Protein AF-A0A7V8BDV6-F1 (afdb_monomer)

Foldseek 3Di:
DVPVVLQVVLQVLLVVLLVQLCCLCVPPVVNQVLCVVLVNPPPNSNVLSVLSNVLSVLCNDPVRVVVSVVSSVVSVVVVVVSVD

Sequence (84 aa):
MKNKLLWIFQLVPAVILFGTAYGKLSSKPNEVQLFTVLGMEPTGRFIIGIVEGLAALLLLSPRYSAGGAFLALGTMLGALIAHL

Secondary structure (DSS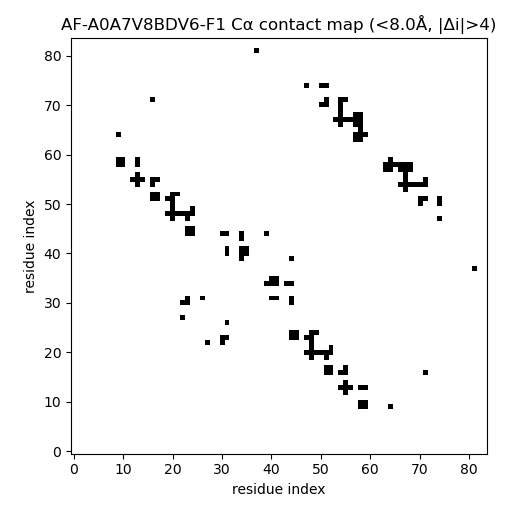P, 8-state):
-HHHHHHHHHHHHHHHHHHHHHHHHTT-HHHHHHHHHTT-TTHHHHHHHHHHHHHHHHHHSTTTHHHHHHHHHHHHHHHHHHT-

Solvent-accessible surface area (backbone atoms only — not comparable to full-atom values): 4334 Å² total; per-residue (Å²): 117,77,66,62,58,55,47,51,70,29,48,56,56,24,55,50,28,41,52,53,14,50,39,35,62,68,58,37,69,70,48,47,52,51,28,48,76,68,71,35,57,68,63,50,37,45,52,50,16,51,50,32,38,51,15,20,55,26,28,72,32,87,92,37,26,69,60,9,49,51,45,48,50,52,55,52,51,52,51,54,61,76,71,108

Nearest PDB structures (foldseek):
  5los-assembly1_A  TM=3.481E-01  e=3.355E+00  Serendipita indica DSM 11827

Radius of gyration: 13.67 Å; Cα contacts (8 Å, |Δi|>4): 85; chains: 1; bounding box: 32×23×39 Å

pLDDT: mean 89.12, std 7.69, range [47.34, 95.31]

Structure (mmCIF, N/CA/C/O backbone):
data_AF-A0A7V8BDV6-F1
#
_entry.id   AF-A0A7V8BDV6-F1
#
loop_
_atom_site.group_PDB
_atom_site.id
_atom_site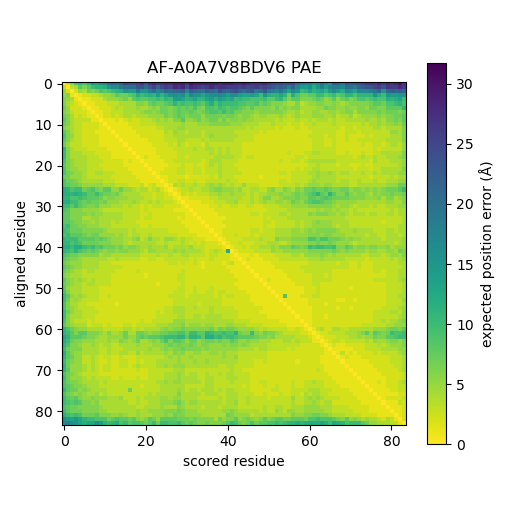.type_symbol
_atom_site.label_atom_id
_atom_site.label_alt_id
_atom_site.label_comp_id
_atom_site.label_asym_id
_atom_site.label_entity_id
_atom_site.label_seq_id
_atom_site.pdbx_PDB_ins_code
_atom_site.Cartn_x
_atom_site.Cartn_y
_atom_site.Cartn_z
_atom_site.occupancy
_atom_site.B_iso_or_equiv
_atom_site.auth_seq_id
_atom_site.auth_comp_id
_atom_site.auth_asym_id
_atom_site.auth_atom_id
_atom_site.pdbx_PDB_model_num
ATOM 1 N N . MET A 1 1 ? -17.749 3.730 22.466 1.00 47.34 1 MET A N 1
ATOM 2 C CA . MET A 1 1 ? -17.794 4.576 21.244 1.00 47.34 1 MET A CA 1
ATOM 3 C C . MET A 1 1 ? -16.409 4.903 20.669 1.00 47.34 1 MET A C 1
ATOM 5 O O . MET A 1 1 ? -16.311 4.973 19.453 1.00 47.34 1 MET A O 1
ATOM 9 N N . LYS A 1 2 ? -15.335 4.992 21.479 1.00 55.03 2 LYS A N 1
ATOM 10 C CA . LYS A 1 2 ? -13.944 5.207 21.010 1.00 55.03 2 LYS A CA 1
ATOM 11 C C . LYS A 1 2 ? -13.451 4.239 19.910 1.00 55.03 2 LYS A C 1
ATOM 13 O O . LYS A 1 2 ? -12.751 4.672 19.007 1.00 55.03 2 LYS A O 1
ATOM 18 N N . ASN A 1 3 ? -13.865 2.969 19.929 1.00 67.38 3 ASN A N 1
ATOM 19 C CA . ASN A 1 3 ? -13.321 1.966 18.999 1.00 67.38 3 ASN A CA 1
ATOM 20 C C . ASN A 1 3 ? -13.914 2.012 17.581 1.00 67.38 3 ASN A C 1
ATOM 22 O O . ASN A 1 3 ? -13.233 1.607 16.649 1.00 67.38 3 ASN A O 1
ATOM 26 N N . LYS A 1 4 ? -15.150 2.506 17.392 1.00 76.75 4 LYS A N 1
ATOM 27 C CA . LYS A 1 4 ? -15.795 2.512 16.061 1.00 76.75 4 LYS A CA 1
A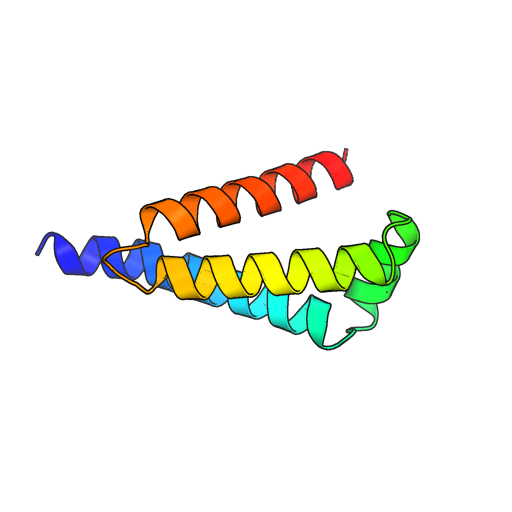TOM 28 C C . LYS A 1 4 ? -15.177 3.555 15.131 1.00 76.75 4 LYS A C 1
ATOM 30 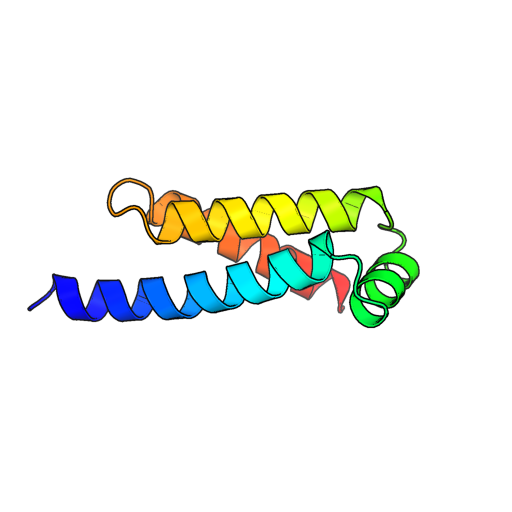O O . LYS A 1 4 ? -14.954 3.270 13.963 1.00 76.75 4 LYS A O 1
ATOM 35 N N . LEU A 1 5 ? -14.873 4.740 15.667 1.00 79.31 5 LEU A N 1
ATOM 36 C CA . LEU A 1 5 ? -14.262 5.819 14.892 1.00 79.31 5 LEU A CA 1
ATOM 37 C C . LEU A 1 5 ? -12.850 5.425 14.435 1.00 79.31 5 LEU A C 1
ATOM 39 O O . LEU A 1 5 ? -12.535 5.541 13.258 1.00 79.31 5 LEU A O 1
ATOM 43 N N . LEU A 1 6 ? -12.039 4.875 15.347 1.00 80.06 6 LEU A N 1
ATOM 44 C CA . LEU A 1 6 ? -10.696 4.378 15.031 1.00 80.06 6 LEU A CA 1
ATOM 45 C C . LEU A 1 6 ? -10.725 3.282 13.961 1.00 80.06 6 LEU A C 1
ATOM 47 O O . LEU A 1 6 ? -9.893 3.290 13.062 1.00 80.06 6 LEU A O 1
ATOM 51 N N . TRP A 1 7 ? -11.720 2.396 14.009 1.00 83.56 7 TRP A N 1
ATOM 52 C CA . TRP A 1 7 ? -11.902 1.362 12.993 1.00 83.56 7 TRP A CA 1
ATOM 53 C C . TRP A 1 7 ? -12.217 1.928 11.607 1.00 83.56 7 TRP A C 1
ATOM 55 O O . TRP A 1 7 ? -11.706 1.418 10.617 1.00 83.56 7 TRP A O 1
ATOM 65 N N . ILE A 1 8 ? -13.011 2.999 11.519 1.00 83.31 8 ILE A N 1
ATOM 66 C CA . ILE A 1 8 ? -13.279 3.681 10.242 1.00 83.31 8 ILE A CA 1
ATOM 67 C C . ILE A 1 8 ? -11.987 4.303 9.693 1.00 83.31 8 ILE A C 1
ATOM 69 O O . ILE A 1 8 ? -11.666 4.114 8.521 1.00 83.31 8 ILE A O 1
ATOM 73 N N . PHE A 1 9 ? -11.209 4.973 10.549 1.00 84.50 9 PHE A N 1
ATOM 74 C CA . PHE A 1 9 ? -9.912 5.550 10.176 1.00 84.50 9 PHE A CA 1
ATOM 75 C C . PHE A 1 9 ? -8.842 4.503 9.829 1.00 84.50 9 PHE A C 1
ATOM 77 O O . PHE A 1 9 ? -7.865 4.852 9.179 1.00 84.50 9 PHE A O 1
ATOM 84 N N . GLN A 1 10 ? -9.013 3.239 10.223 1.00 86.56 10 GLN A N 1
ATOM 85 C CA . GLN A 1 10 ? -8.149 2.124 9.818 1.00 86.56 10 GLN A CA 1
ATOM 86 C C . GLN A 1 10 ? -8.647 1.452 8.533 1.00 86.56 10 GLN A C 1
ATOM 88 O O . GLN A 1 10 ? -7.863 1.179 7.631 1.00 86.56 10 GLN A O 1
ATOM 93 N N . LEU A 1 11 ? -9.952 1.216 8.404 1.00 89.44 11 LEU A N 1
ATOM 94 C CA . LEU A 1 11 ? -10.523 0.534 7.242 1.00 89.44 11 LEU A CA 1
ATOM 95 C C . LEU A 1 11 ? -10.277 1.292 5.939 1.00 89.44 11 LEU A C 1
ATOM 97 O O . LEU A 1 11 ? -9.884 0.680 4.952 1.00 89.44 11 LEU A O 1
ATOM 101 N N . VAL A 1 12 ? -10.493 2.610 5.930 1.00 91.75 12 VAL A N 1
ATOM 102 C CA . VAL A 1 12 ? -10.353 3.428 4.714 1.00 91.75 12 VAL A CA 1
ATOM 103 C C . VAL A 1 12 ? -8.939 3.323 4.116 1.00 91.75 12 VAL A C 1
ATOM 105 O O . VAL A 1 12 ? -8.818 2.876 2.974 1.00 91.75 12 VAL A O 1
ATOM 108 N N . PRO A 1 13 ? -7.857 3.654 4.848 1.00 91.25 13 PRO A N 1
ATOM 109 C CA . PRO A 1 13 ? -6.499 3.497 4.334 1.00 91.25 13 PRO A CA 1
ATOM 110 C C . PRO A 1 13 ? -6.119 2.041 4.052 1.00 91.25 13 PRO A C 1
ATOM 112 O O . PRO A 1 13 ? -5.413 1.799 3.077 1.00 91.25 13 PRO A O 1
ATOM 115 N N . ALA A 1 14 ? -6.605 1.062 4.825 1.00 92.62 14 ALA A N 1
ATOM 116 C CA . ALA A 1 14 ? -6.342 -0.350 4.537 1.00 92.62 14 ALA A CA 1
ATOM 117 C C . ALA A 1 14 ? -6.917 -0.780 3.177 1.00 92.62 14 ALA A C 1
ATOM 119 O O . ALA A 1 14 ? -6.233 -1.442 2.401 1.00 92.62 14 ALA A O 1
ATOM 120 N N . VAL A 1 15 ? -8.149 -0.372 2.856 1.00 94.06 15 VAL A N 1
ATOM 121 C CA . VAL A 1 15 ? -8.782 -0.659 1.557 1.00 94.06 15 VAL A CA 1
ATOM 122 C C . VAL A 1 15 ? -8.026 0.020 0.414 1.00 94.06 15 VAL A C 1
ATOM 124 O O . VAL A 1 15 ? -7.800 -0.606 -0.621 1.00 94.06 15 VAL A O 1
ATOM 127 N N . ILE A 1 16 ? -7.589 1.269 0.603 1.00 93.69 16 ILE A N 1
ATOM 128 C CA . ILE A 1 16 ? -6.794 1.996 -0.398 1.00 93.69 16 ILE A CA 1
ATOM 129 C C . ILE A 1 16 ? -5.463 1.279 -0.654 1.00 93.69 16 ILE A C 1
ATOM 131 O O . ILE A 1 16 ? -5.151 0.990 -1.807 1.00 93.69 16 ILE A O 1
ATOM 135 N N . LEU A 1 17 ? -4.719 0.930 0.402 1.00 93.19 17 LEU A N 1
ATOM 136 C CA . LEU A 1 17 ? -3.441 0.215 0.299 1.00 93.19 17 LEU A CA 1
ATOM 137 C C . LEU A 1 17 ? -3.593 -1.162 -0.351 1.00 93.19 17 LEU A C 1
ATOM 139 O O . LEU A 1 17 ? -2.754 -1.555 -1.155 1.00 93.19 17 LEU A O 1
ATOM 143 N N . PHE A 1 18 ? -4.675 -1.892 -0.064 1.00 94.56 18 PHE A N 1
ATOM 144 C CA . PHE A 1 18 ? -4.957 -3.137 -0.780 1.00 94.56 18 PHE A CA 1
ATOM 145 C C . PHE A 1 18 ? -5.195 -2.901 -2.272 1.00 94.56 18 PHE A C 1
ATOM 147 O O . PHE A 1 18 ? -4.715 -3.678 -3.097 1.00 94.56 18 PHE A O 1
ATOM 154 N N . GLY A 1 19 ? -5.901 -1.827 -2.629 1.00 93.38 19 GLY A N 1
ATOM 155 C CA . GLY A 1 19 ? -6.117 -1.436 -4.020 1.00 93.38 19 GLY A CA 1
ATOM 156 C C . GLY A 1 19 ? -4.814 -1.117 -4.759 1.00 93.38 19 GLY A C 1
ATOM 157 O O . GLY A 1 19 ? -4.611 -1.611 -5.874 1.00 93.38 19 GLY A O 1
ATOM 158 N N . THR A 1 20 ? -3.917 -0.341 -4.141 1.00 92.62 20 THR A N 1
ATOM 159 C CA . THR A 1 20 ? -2.612 0.014 -4.729 1.00 92.62 20 THR A CA 1
ATOM 160 C C . THR A 1 20 ? -1.692 -1.202 -4.823 1.00 92.62 20 THR A C 1
ATOM 162 O O . THR A 1 20 ? -1.146 -1.473 -5.895 1.00 92.62 20 THR A O 1
ATOM 165 N N . ALA A 1 21 ? -1.603 -2.000 -3.754 1.00 93.25 21 ALA A N 1
ATOM 166 C CA . ALA A 1 21 ? -0.836 -3.241 -3.722 1.00 93.25 21 ALA A CA 1
ATOM 167 C C . ALA A 1 21 ? -1.301 -4.207 -4.815 1.00 93.25 21 ALA A C 1
ATOM 169 O O . ALA A 1 21 ? -0.487 -4.715 -5.584 1.00 93.25 21 ALA A O 1
ATOM 170 N N . TYR A 1 22 ? -2.614 -4.416 -4.952 1.00 93.25 22 TYR A N 1
ATOM 171 C CA . TYR A 1 22 ? -3.172 -5.267 -6.002 1.00 93.25 22 TYR A CA 1
ATOM 172 C C . TYR A 1 22 ? -2.816 -4.763 -7.404 1.00 93.25 22 TYR A C 1
ATOM 174 O O . TYR A 1 22 ? -2.466 -5.566 -8.269 1.00 93.25 22 TYR A O 1
ATOM 182 N N . GLY A 1 23 ? -2.874 -3.448 -7.639 1.00 90.69 23 GLY A N 1
ATOM 183 C CA . GLY A 1 23 ? -2.467 -2.849 -8.912 1.00 90.69 23 GLY A CA 1
ATOM 184 C C . GLY A 1 23 ? -1.007 -3.143 -9.257 1.00 90.69 23 GLY A C 1
ATOM 185 O O . GLY A 1 23 ? -0.722 -3.615 -10.363 1.00 90.69 23 GLY A O 1
ATOM 186 N N . LYS A 1 24 ? -0.109 -2.936 -8.287 1.00 90.38 24 LYS A N 1
ATOM 187 C CA . LYS A 1 24 ? 1.332 -3.177 -8.429 1.00 90.38 24 LYS A CA 1
ATOM 188 C C . LYS A 1 24 ? 1.650 -4.652 -8.618 1.00 90.38 24 LYS A C 1
ATOM 190 O O . LYS A 1 24 ? 2.418 -4.979 -9.513 1.00 90.38 24 LYS A O 1
ATOM 195 N N . LEU A 1 25 ? 1.048 -5.549 -7.837 1.00 91.44 25 LEU A N 1
ATOM 196 C CA . LEU A 1 25 ? 1.309 -6.994 -7.901 1.00 91.44 25 LEU A CA 1
ATOM 197 C C . LEU A 1 25 ? 0.710 -7.651 -9.152 1.00 91.44 25 LEU A C 1
ATOM 199 O O . LEU A 1 25 ? 1.335 -8.528 -9.742 1.00 91.44 25 LEU A O 1
ATOM 203 N N . SER A 1 26 ? -0.454 -7.184 -9.611 1.00 91.12 26 SER A N 1
ATOM 204 C CA . SER A 1 26 ? -1.126 -7.715 -10.810 1.00 91.12 26 SER A CA 1
ATOM 205 C C . SER A 1 26 ? -0.543 -7.189 -12.123 1.00 91.12 26 SER A C 1
ATOM 207 O O . SER A 1 26 ? -1.093 -7.461 -13.185 1.00 91.12 26 SER A O 1
ATOM 209 N N . SER A 1 27 ? 0.553 -6.424 -12.066 1.00 89.38 27 SER A N 1
ATOM 210 C CA . SER A 1 27 ? 1.237 -5.874 -13.243 1.00 89.38 27 SER A CA 1
ATOM 211 C C . SER A 1 27 ? 0.292 -5.109 -14.179 1.00 89.38 27 SER A C 1
ATOM 213 O O . SER A 1 27 ? 0.338 -5.282 -15.397 1.00 89.38 27 SER A O 1
ATOM 215 N N . LYS A 1 28 ? -0.592 -4.265 -13.621 1.00 89.94 28 LYS A N 1
ATOM 216 C CA . LYS A 1 28 ? -1.458 -3.412 -14.44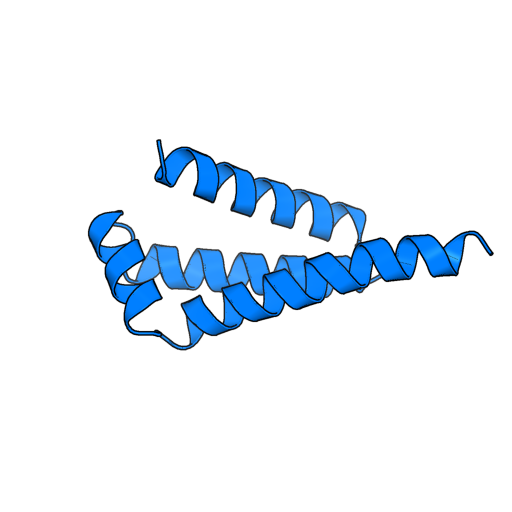9 1.00 89.94 28 LYS A CA 1
ATOM 217 C C . LYS A 1 28 ? -0.589 -2.543 -15.375 1.00 89.94 28 LYS A C 1
ATOM 219 O O . LYS A 1 28 ? 0.407 -2.003 -14.892 1.00 89.94 28 LYS A O 1
ATOM 224 N N . PRO A 1 29 ? -0.964 -2.340 -16.653 1.00 90.31 29 PRO A N 1
ATOM 225 C CA . PRO A 1 29 ? -0.128 -1.622 -17.622 1.00 90.31 29 PRO A CA 1
ATOM 226 C C . PRO A 1 29 ? 0.355 -0.249 -17.134 1.00 90.31 29 PRO A C 1
ATOM 228 O O . PRO A 1 29 ? 1.528 0.077 -17.287 1.00 90.31 29 PRO A O 1
ATOM 231 N N . ASN A 1 30 ? -0.522 0.510 -16.468 1.00 87.88 30 ASN A N 1
ATOM 232 C CA . ASN A 1 30 ? -0.194 1.828 -15.919 1.00 87.88 30 ASN A CA 1
ATOM 233 C C . ASN A 1 30 ? 0.868 1.760 -14.807 1.00 87.88 30 ASN A C 1
ATOM 235 O O . ASN A 1 30 ? 1.750 2.608 -14.749 1.00 87.88 30 ASN A O 1
ATOM 239 N N . GLU A 1 31 ? 0.806 0.745 -13.940 1.00 89.62 31 GLU A N 1
ATOM 240 C CA . GLU A 1 31 ? 1.773 0.550 -12.851 1.00 89.62 31 GLU A CA 1
ATOM 241 C C . GLU A 1 31 ? 3.120 0.072 -13.395 1.00 89.62 31 GLU A C 1
ATOM 243 O O . GLU A 1 31 ? 4.167 0.515 -12.936 1.00 89.62 31 GLU A O 1
ATOM 248 N N . VAL A 1 32 ? 3.116 -0.804 -14.404 1.00 91.25 32 VAL A N 1
ATOM 249 C CA . VAL A 1 32 ? 4.355 -1.219 -15.075 1.00 91.25 32 VAL A CA 1
ATOM 250 C C . VAL A 1 32 ? 5.035 -0.002 -15.697 1.00 91.25 32 VAL A C 1
ATOM 252 O O . VAL A 1 32 ? 6.186 0.257 -15.372 1.00 91.25 32 VAL A O 1
ATOM 255 N N . GLN A 1 33 ? 4.312 0.800 -16.487 1.00 92.50 33 GLN A N 1
ATOM 256 C CA . GLN A 1 33 ? 4.866 2.015 -17.094 1.00 92.50 33 GLN A CA 1
ATOM 257 C C . GLN A 1 33 ? 5.403 3.006 -16.056 1.00 92.50 33 GLN A C 1
ATOM 259 O O . GLN A 1 33 ? 6.514 3.503 -16.226 1.00 92.50 33 GLN A O 1
ATOM 264 N N . LEU A 1 34 ? 4.663 3.260 -14.971 1.00 90.12 34 LEU A N 1
ATOM 265 C CA . LEU A 1 34 ? 5.111 4.150 -13.897 1.00 90.12 34 LEU A CA 1
ATOM 266 C C . LEU A 1 34 ? 6.441 3.676 -13.298 1.00 90.12 34 LEU A C 1
ATOM 268 O O . LEU A 1 34 ? 7.398 4.440 -13.226 1.00 90.12 34 LEU A O 1
ATOM 272 N N . PHE A 1 35 ? 6.531 2.403 -12.914 1.00 90.19 35 PHE A N 1
ATOM 273 C CA . PHE A 1 35 ? 7.752 1.861 -12.318 1.00 90.19 35 PHE A CA 1
ATOM 274 C C . PHE A 1 35 ? 8.909 1.743 -13.315 1.00 90.19 35 PHE A C 1
ATOM 276 O O . PHE A 1 35 ? 10.066 1.842 -12.901 1.00 90.19 35 PHE A O 1
ATOM 283 N N . THR A 1 36 ? 8.625 1.567 -14.609 1.00 92.31 36 THR A N 1
ATOM 284 C CA . THR A 1 36 ? 9.639 1.612 -15.669 1.00 92.31 36 THR A CA 1
ATOM 285 C C . THR A 1 36 ? 10.219 3.019 -15.803 1.00 92.31 36 THR A C 1
ATOM 287 O O . THR A 1 36 ? 11.438 3.159 -15.853 1.00 92.31 36 THR A O 1
ATOM 290 N N . VAL A 1 37 ? 9.383 4.065 -15.793 1.00 91.75 37 VAL A N 1
ATOM 291 C CA . VAL A 1 37 ? 9.840 5.470 -15.828 1.00 91.75 37 VAL A CA 1
ATOM 292 C C . VAL A 1 37 ? 10.666 5.815 -14.588 1.00 91.75 37 VAL A C 1
ATOM 294 O O . VAL A 1 37 ? 11.683 6.492 -14.698 1.00 91.75 37 VAL A O 1
ATOM 297 N N . LEU A 1 38 ? 10.282 5.287 -13.424 1.00 88.62 38 LEU A N 1
ATOM 298 C CA . LEU A 1 38 ? 11.036 5.441 -12.177 1.00 88.62 38 LEU A CA 1
ATOM 299 C C . LEU A 1 38 ? 12.344 4.627 -12.137 1.00 88.62 38 LEU A C 1
ATOM 301 O O . LEU A 1 38 ? 13.092 4.737 -11.170 1.00 88.62 38 LEU A O 1
ATOM 305 N N . GLY A 1 39 ? 12.626 3.780 -13.137 1.00 90.31 39 GLY A N 1
ATOM 306 C CA . GLY A 1 39 ? 13.810 2.910 -13.153 1.00 90.31 39 GLY A CA 1
ATOM 307 C C . GLY A 1 39 ? 13.80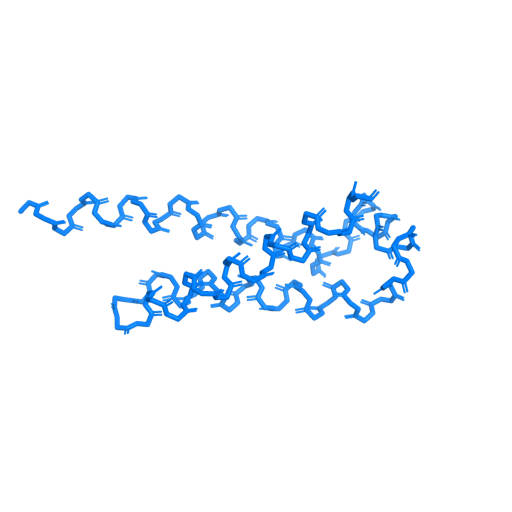2 1.825 -12.067 1.00 90.31 39 GLY A C 1
ATOM 308 O O . GLY A 1 39 ? 14.847 1.281 -11.721 1.00 90.31 39 GLY A O 1
ATOM 309 N N . MET A 1 40 ? 12.629 1.518 -11.506 1.00 89.56 40 MET A N 1
ATOM 310 C CA . MET A 1 40 ? 12.443 0.602 -10.372 1.00 89.56 40 MET A CA 1
ATOM 311 C C . MET A 1 40 ? 11.722 -0.699 -10.762 1.00 89.56 40 MET A C 1
ATOM 313 O O . MET A 1 40 ? 11.396 -1.522 -9.904 1.00 89.56 40 MET A O 1
ATOM 317 N N . GLU A 1 41 ? 11.434 -0.903 -12.042 1.00 91.81 41 GLU A N 1
ATOM 318 C CA . GLU A 1 41 ? 10.803 -2.115 -12.568 1.00 91.81 41 GLU A CA 1
ATOM 319 C C . GLU A 1 41 ? 11.839 -3.239 -12.778 1.00 91.81 41 GLU A C 1
ATOM 321 O O . GLU A 1 41 ? 12.977 -2.945 -13.144 1.00 91.81 41 GLU A O 1
ATOM 326 N N . PRO A 1 42 ? 11.497 -4.525 -12.543 1.00 92.19 42 PRO A N 1
ATOM 327 C CA . PRO A 1 42 ? 10.287 -5.067 -11.902 1.00 92.19 42 PRO A CA 1
ATOM 328 C C . PRO A 1 42 ? 10.357 -5.068 -10.369 1.00 92.19 42 PRO A C 1
ATOM 330 O O . PRO A 1 42 ? 9.331 -5.084 -9.685 1.00 92.19 42 PRO A O 1
ATOM 333 N N . THR A 1 43 ? 11.569 -5.089 -9.820 1.00 91.56 43 THR A N 1
ATOM 334 C CA . THR A 1 43 ? 11.829 -5.450 -8.423 1.00 91.56 43 THR A CA 1
ATOM 335 C C . THR A 1 43 ? 11.195 -4.468 -7.442 1.00 91.56 43 THR A C 1
ATOM 337 O O . THR A 1 43 ? 10.515 -4.883 -6.506 1.00 91.56 43 THR A O 1
ATOM 340 N N . GLY A 1 44 ? 11.345 -3.163 -7.674 1.00 90.62 44 GLY A N 1
ATOM 341 C CA . GLY A 1 44 ? 10.772 -2.120 -6.824 1.00 90.62 44 GLY A CA 1
ATOM 342 C C . GLY A 1 44 ? 9.245 -2.141 -6.812 1.00 90.62 44 GLY A C 1
ATOM 343 O O . GLY A 1 44 ? 8.647 -1.979 -5.750 1.00 90.62 44 GLY A O 1
ATOM 344 N N . ARG A 1 45 ? 8.611 -2.442 -7.954 1.00 94.00 45 ARG A N 1
ATOM 345 C CA . ARG A 1 45 ? 7.149 -2.592 -8.051 1.00 94.00 45 ARG A CA 1
ATOM 346 C C 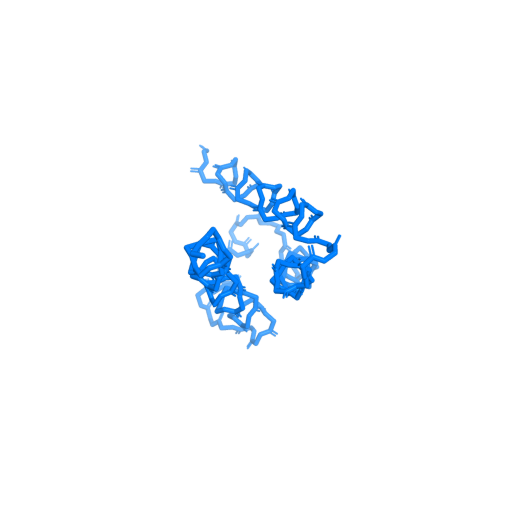. ARG A 1 45 ? 6.638 -3.705 -7.144 1.00 94.00 45 ARG A C 1
ATOM 348 O O . ARG A 1 45 ? 5.706 -3.484 -6.372 1.00 94.00 45 ARG A O 1
ATOM 355 N N . PHE A 1 46 ? 7.248 -4.889 -7.215 1.00 94.19 46 PHE A N 1
ATOM 356 C CA . PHE A 1 46 ? 6.843 -6.022 -6.381 1.00 94.19 46 PHE A CA 1
ATOM 357 C C . PHE A 1 46 ? 7.156 -5.792 -4.902 1.00 94.19 46 PHE A C 1
ATOM 359 O O . PHE A 1 46 ? 6.297 -6.062 -4.067 1.00 94.19 46 PHE A O 1
ATOM 366 N N . ILE A 1 47 ? 8.328 -5.240 -4.568 1.00 94.25 47 ILE A N 1
ATOM 367 C CA . ILE A 1 47 ? 8.685 -4.924 -3.176 1.00 94.25 47 ILE A CA 1
ATOM 368 C C . ILE A 1 47 ? 7.675 -3.943 -2.579 1.00 94.25 47 ILE A C 1
ATOM 370 O O . ILE A 1 47 ? 7.103 -4.225 -1.528 1.00 94.25 47 ILE A O 1
ATOM 374 N N . ILE A 1 48 ? 7.405 -2.824 -3.255 1.00 93.75 48 ILE A N 1
ATOM 375 C CA . ILE A 1 48 ? 6.459 -1.818 -2.759 1.00 93.75 48 ILE A CA 1
ATOM 376 C C . ILE A 1 48 ? 5.044 -2.400 -2.686 1.00 93.75 48 ILE A C 1
ATOM 378 O O . ILE A 1 48 ? 4.360 -2.184 -1.690 1.00 93.75 48 ILE A O 1
ATOM 382 N N . GLY A 1 49 ? 4.620 -3.195 -3.673 1.00 93.62 49 GLY A N 1
ATOM 383 C CA . GLY A 1 49 ? 3.324 -3.879 -3.634 1.00 93.62 49 GLY A CA 1
ATOM 384 C C . GLY A 1 49 ? 3.176 -4.830 -2.439 1.00 93.62 49 GLY A C 1
ATOM 385 O O . GLY A 1 49 ? 2.135 -4.840 -1.786 1.00 93.62 49 GLY A O 1
ATOM 386 N N . ILE A 1 50 ? 4.221 -5.593 -2.099 1.00 95.06 50 ILE A N 1
ATOM 387 C CA . ILE A 1 50 ? 4.223 -6.473 -0.919 1.00 95.06 50 ILE A CA 1
ATOM 388 C C . ILE A 1 50 ? 4.184 -5.648 0.371 1.00 95.06 50 ILE A C 1
ATOM 390 O O . ILE A 1 50 ? 3.397 -5.956 1.266 1.00 95.06 50 ILE A O 1
ATOM 394 N N . VAL A 1 51 ? 4.998 -4.591 0.472 1.00 95.19 51 VAL A N 1
ATOM 395 C CA . VAL A 1 51 ? 5.043 -3.720 1.659 1.00 95.19 51 VAL A CA 1
ATOM 396 C C . VAL A 1 51 ? 3.694 -3.039 1.894 1.00 95.19 51 VAL A C 1
ATOM 398 O O . VAL A 1 51 ? 3.232 -3.007 3.031 1.00 95.19 51 VAL A O 1
ATOM 401 N N . GLU A 1 52 ? 3.024 -2.558 0.846 1.00 95.31 52 GLU A N 1
ATOM 402 C CA . GLU A 1 52 ? 1.682 -1.969 0.949 1.00 95.31 52 GLU A CA 1
ATOM 403 C C . GLU A 1 52 ? 0.629 -2.993 1.392 1.00 95.31 52 GLU A C 1
ATOM 405 O O . GLU A 1 52 ? -0.195 -2.691 2.256 1.00 95.31 52 GLU A O 1
ATOM 410 N N . GLY A 1 53 ? 0.688 -4.224 0.874 1.00 94.50 53 GLY A N 1
ATOM 411 C CA . GLY A 1 53 ? -0.190 -5.311 1.316 1.00 94.50 53 GLY A CA 1
ATOM 412 C C . GLY A 1 53 ? 0.024 -5.679 2.788 1.00 94.50 53 GLY A C 1
ATOM 413 O O . GLY A 1 53 ? -0.940 -5.839 3.540 1.00 94.50 53 GLY A O 1
ATOM 414 N N . LEU A 1 54 ? 1.283 -5.751 3.233 1.00 95.06 54 LEU A N 1
ATOM 415 C CA . LEU A 1 54 ? 1.621 -5.973 4.642 1.00 95.06 54 LEU A CA 1
ATOM 416 C C . LEU A 1 54 ? 1.161 -4.809 5.523 1.00 95.06 54 LEU A C 1
ATOM 418 O O . LEU A 1 54 ? 0.592 -5.045 6.588 1.00 95.06 54 LEU A O 1
ATOM 422 N N . ALA A 1 55 ? 1.356 -3.566 5.078 1.00 95.00 55 ALA A N 1
ATOM 423 C CA . ALA A 1 55 ? 0.890 -2.379 5.785 1.00 95.00 55 ALA A CA 1
ATOM 424 C C . ALA A 1 55 ? -0.631 -2.417 5.983 1.00 95.00 55 ALA A C 1
ATOM 426 O O . ALA A 1 55 ? -1.093 -2.200 7.101 1.00 95.00 55 ALA A O 1
ATOM 427 N N . ALA A 1 56 ? -1.396 -2.779 4.946 1.00 94.25 56 ALA A N 1
ATOM 428 C CA . ALA A 1 56 ? -2.850 -2.922 5.016 1.00 94.25 56 ALA A CA 1
ATOM 429 C C . ALA A 1 56 ? -3.290 -4.007 6.017 1.00 94.25 56 ALA A C 1
ATOM 431 O O . ALA A 1 56 ? -4.158 -3.759 6.856 1.00 94.25 56 ALA A O 1
ATOM 432 N N . LEU A 1 57 ? -2.658 -5.187 5.983 1.00 93.38 57 LEU A N 1
ATOM 433 C CA . LEU A 1 57 ? -2.932 -6.280 6.926 1.00 93.38 57 LEU A CA 1
ATOM 434 C C . LEU A 1 57 ? -2.630 -5.882 8.377 1.00 93.38 57 LEU A C 1
ATOM 436 O O . LEU A 1 57 ? -3.418 -6.161 9.283 1.00 93.38 57 LEU A O 1
ATOM 440 N N . LEU A 1 58 ? -1.503 -5.205 8.602 1.00 92.38 58 LEU A N 1
ATOM 441 C CA . LEU A 1 58 ? -1.105 -4.727 9.925 1.00 92.38 58 LEU A CA 1
ATOM 442 C C . LEU A 1 58 ? -2.044 -3.628 10.431 1.00 92.38 58 LEU A C 1
ATOM 444 O O . LEU A 1 58 ? -2.358 -3.616 11.620 1.00 92.38 58 LEU A O 1
ATOM 448 N N . LEU A 1 59 ? -2.535 -2.753 9.546 1.00 91.69 59 LEU A N 1
ATOM 449 C CA . LEU A 1 59 ? -3.478 -1.686 9.891 1.00 91.69 59 LEU A CA 1
ATOM 450 C C . LEU A 1 59 ? -4.811 -2.230 10.422 1.00 91.69 59 LEU A C 1
ATOM 452 O O . LEU A 1 59 ? -5.377 -1.662 11.356 1.00 91.69 59 LEU A O 1
ATOM 456 N N . LEU A 1 60 ? -5.285 -3.341 9.849 1.00 89.69 60 LEU A N 1
ATOM 457 C CA . LEU A 1 60 ? -6.508 -4.030 10.273 1.00 89.69 60 LEU A CA 1
ATOM 458 C C . LEU A 1 60 ? -6.334 -4.818 11.577 1.00 89.69 60 LEU A C 1
ATOM 460 O O . LEU A 1 60 ? -7.325 -5.169 12.219 1.00 89.69 60 LEU A O 1
ATOM 464 N N . SER A 1 61 ? -5.095 -5.098 11.991 1.00 88.75 61 SER A N 1
ATOM 465 C CA . SER A 1 61 ? -4.825 -5.773 13.256 1.00 88.75 61 SER A CA 1
ATOM 466 C C . SER A 1 61 ? -4.755 -4.758 14.404 1.00 88.75 61 SER A C 1
ATOM 468 O O . SER A 1 61 ? -3.822 -3.952 14.454 1.00 88.75 61 SER A O 1
ATOM 470 N N . PRO A 1 62 ? -5.658 -4.812 15.405 1.00 80.50 62 PRO A N 1
ATOM 471 C CA . PRO A 1 62 ? -5.678 -3.838 16.500 1.00 80.50 62 PRO A CA 1
ATOM 472 C C . PRO A 1 62 ? -4.348 -3.755 17.261 1.00 80.50 62 PRO A C 1
ATOM 474 O O . PRO A 1 62 ? -3.963 -2.682 17.721 1.00 80.50 62 PRO A O 1
ATOM 477 N N . ARG A 1 63 ? -3.624 -4.881 17.351 1.00 85.38 63 ARG A N 1
ATOM 478 C CA . ARG A 1 63 ? -2.327 -4.993 18.030 1.00 85.38 63 ARG A CA 1
ATOM 479 C C . ARG A 1 63 ? -1.169 -4.391 17.228 1.00 85.38 63 ARG A C 1
ATOM 481 O O . ARG A 1 63 ? -0.218 -3.914 17.836 1.00 85.38 63 ARG A O 1
ATOM 488 N N . TYR A 1 64 ? -1.245 -4.408 15.896 1.00 89.69 64 TYR A N 1
ATOM 489 C CA . TYR A 1 64 ? -0.150 -3.993 15.009 1.00 89.69 64 TYR A CA 1
ATOM 490 C C . TYR A 1 64 ? -0.461 -2.743 14.179 1.00 89.69 64 TYR A C 1
ATOM 492 O O . TYR A 1 64 ? 0.361 -2.334 13.359 1.00 89.69 64 TYR A O 1
ATOM 500 N N . SER A 1 65 ? -1.602 -2.100 14.430 1.00 88.62 65 SER A N 1
ATOM 501 C CA . SER A 1 65 ? -2.061 -0.938 13.667 1.00 88.62 65 SER A CA 1
ATOM 502 C C . SER A 1 65 ? -1.043 0.202 13.594 1.00 88.62 65 SER A C 1
ATOM 504 O O . SER A 1 65 ? -0.888 0.806 12.537 1.00 88.62 65 SER A O 1
ATOM 506 N N . ALA A 1 66 ? -0.285 0.454 14.667 1.00 88.94 66 ALA A N 1
ATOM 507 C CA . ALA A 1 66 ? 0.788 1.449 14.664 1.00 88.94 66 ALA A CA 1
ATOM 508 C C . ALA A 1 66 ? 1.927 1.090 13.689 1.00 88.94 66 ALA A C 1
ATOM 510 O O . ALA A 1 66 ? 2.427 1.958 12.978 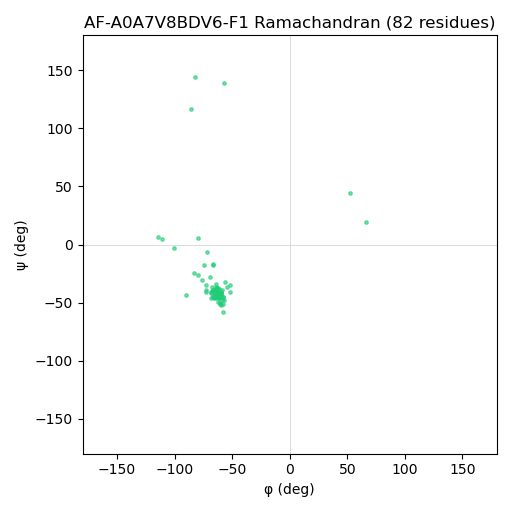1.00 88.94 66 ALA A O 1
ATOM 511 N N . GLY A 1 67 ? 2.303 -0.191 13.611 1.00 91.50 67 GLY A N 1
ATOM 512 C CA . GLY A 1 67 ? 3.305 -0.675 12.659 1.00 91.50 67 GLY A CA 1
ATOM 513 C C . GLY A 1 67 ? 2.810 -0.604 11.215 1.00 91.50 67 GLY A C 1
ATOM 514 O O . GLY A 1 67 ? 3.542 -0.159 10.335 1.00 91.50 67 GLY A O 1
ATOM 515 N N . GLY A 1 68 ? 1.541 -0.954 10.980 1.00 90.81 68 GLY A N 1
ATOM 516 C CA . GLY A 1 68 ? 0.902 -0.779 9.673 1.00 90.81 68 GLY A CA 1
ATOM 517 C C . GLY A 1 68 ? 0.867 0.685 9.236 1.00 90.81 68 GLY A C 1
ATOM 518 O O . GLY A 1 68 ? 1.179 0.990 8.088 1.00 90.81 68 GLY A O 1
ATOM 519 N N . ALA A 1 69 ? 0.569 1.602 10.161 1.00 91.56 69 ALA A N 1
ATOM 520 C CA . ALA A 1 69 ? 0.532 3.034 9.881 1.00 91.56 69 ALA A CA 1
ATOM 521 C C . ALA A 1 69 ? 1.926 3.581 9.550 1.00 91.56 69 ALA A C 1
ATOM 523 O O . ALA A 1 69 ? 2.067 4.383 8.632 1.00 91.56 69 ALA A O 1
ATOM 524 N N . PHE A 1 70 ? 2.961 3.114 10.252 1.00 94.62 70 PHE A N 1
ATOM 525 C CA . PHE A 1 70 ? 4.342 3.493 9.965 1.00 94.62 70 PHE A CA 1
ATOM 526 C C . PHE A 1 70 ? 4.789 3.032 8.571 1.00 94.62 70 PHE A C 1
ATOM 528 O O . PHE A 1 70 ? 5.355 3.821 7.817 1.00 94.62 70 PHE A O 1
ATOM 535 N N . LEU A 1 71 ? 4.483 1.786 8.195 1.00 93.75 71 LEU A N 1
ATOM 536 C CA . LEU A 1 71 ? 4.778 1.284 6.851 1.00 93.75 71 LEU A CA 1
ATOM 537 C C . LEU A 1 71 ? 4.008 2.053 5.774 1.00 93.75 71 LEU A C 1
ATOM 539 O O . LEU A 1 71 ? 4.605 2.449 4.778 1.00 93.75 71 LEU A O 1
ATOM 543 N N . ALA A 1 72 ? 2.720 2.316 6.000 1.00 93.06 72 ALA A N 1
ATOM 544 C CA . ALA A 1 72 ? 1.894 3.106 5.090 1.00 93.06 72 ALA A CA 1
ATOM 545 C C . ALA A 1 72 ? 2.442 4.529 4.894 1.00 93.06 72 ALA A C 1
ATOM 547 O O . ALA A 1 72 ? 2.460 5.044 3.780 1.00 93.06 72 ALA A O 1
ATOM 548 N N . LEU A 1 73 ? 2.925 5.170 5.961 1.00 94.25 73 LEU A N 1
ATOM 549 C CA . LEU A 1 73 ? 3.584 6.472 5.861 1.00 94.25 73 LEU A CA 1
ATOM 550 C C . LEU A 1 73 ? 4.884 6.381 5.057 1.00 94.25 73 LEU A C 1
ATOM 552 O O . LEU A 1 73 ? 5.120 7.219 4.192 1.00 94.25 73 LEU A O 1
ATOM 556 N N . GLY A 1 74 ? 5.702 5.354 5.297 1.00 93.44 74 GLY A N 1
ATOM 557 C CA . GLY A 1 74 ? 6.944 5.134 4.555 1.00 93.44 74 GLY A CA 1
ATOM 558 C C . GLY A 1 74 ? 6.719 4.953 3.052 1.00 93.44 74 GLY A C 1
ATOM 559 O O . GLY A 1 74 ? 7.419 5.574 2.252 1.00 93.44 74 GLY A O 1
ATOM 560 N N . THR A 1 75 ? 5.715 4.166 2.650 1.00 92.38 75 THR A N 1
ATOM 561 C CA . THR A 1 75 ? 5.392 3.967 1.226 1.00 92.38 75 THR A CA 1
ATOM 562 C C . THR A 1 75 ? 4.874 5.246 0.574 1.00 92.38 75 THR A C 1
ATOM 564 O O . THR A 1 75 ? 5.266 5.550 -0.550 1.00 92.38 75 THR A O 1
ATOM 567 N N . MET A 1 76 ? 4.054 6.030 1.279 1.00 92.31 76 MET A N 1
ATOM 568 C CA . MET A 1 76 ? 3.536 7.310 0.779 1.00 92.31 76 MET A CA 1
ATOM 569 C C . MET A 1 76 ? 4.635 8.368 0.641 1.00 92.31 76 MET A C 1
ATOM 571 O O . MET A 1 76 ? 4.668 9.086 -0.355 1.00 92.31 76 MET A O 1
ATOM 575 N N . LEU A 1 77 ? 5.567 8.443 1.596 1.00 92.56 77 LEU A N 1
ATOM 576 C CA . LEU A 1 77 ? 6.730 9.332 1.501 1.00 92.56 77 LEU A CA 1
ATOM 577 C C . LEU A 1 77 ? 7.645 8.937 0.340 1.00 92.56 77 LEU A C 1
ATOM 579 O O . LEU A 1 77 ? 8.072 9.803 -0.418 1.00 92.56 77 LEU A O 1
ATOM 583 N N . GLY A 1 78 ? 7.902 7.638 0.162 1.00 87.62 78 GLY A N 1
ATOM 584 C CA . GLY A 1 78 ? 8.657 7.136 -0.987 1.00 87.62 78 GLY A CA 1
ATOM 585 C C . GLY A 1 78 ? 7.984 7.489 -2.314 1.00 87.62 78 GLY A C 1
ATOM 586 O O . GLY A 1 78 ? 8.650 7.953 -3.236 1.00 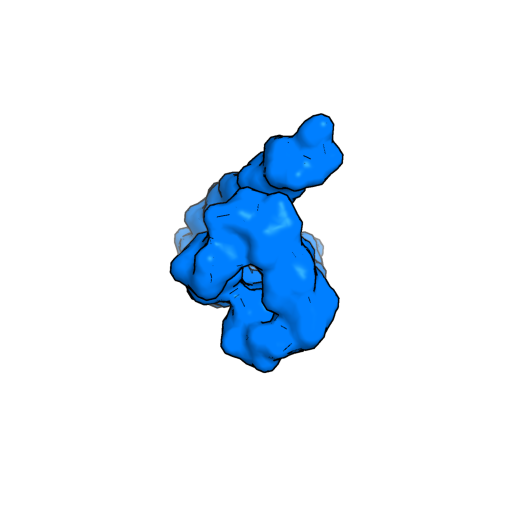87.62 78 GLY A O 1
ATOM 587 N N . ALA A 1 79 ? 6.658 7.346 -2.388 1.00 87.44 79 ALA A N 1
ATOM 588 C CA . ALA A 1 79 ? 5.891 7.755 -3.557 1.00 87.44 79 ALA A CA 1
ATOM 589 C C . ALA A 1 79 ? 5.997 9.266 -3.808 1.00 87.44 79 ALA A C 1
ATOM 591 O O . ALA A 1 79 ? 6.205 9.661 -4.947 1.00 87.44 79 ALA A O 1
ATOM 592 N N . LEU A 1 80 ? 5.907 10.105 -2.772 1.00 89.44 80 LEU A N 1
ATOM 593 C CA . LEU A 1 80 ? 6.025 11.557 -2.915 1.00 89.44 80 LEU A CA 1
ATOM 594 C C . LEU A 1 80 ? 7.393 11.966 -3.474 1.00 89.44 80 LEU A C 1
ATOM 596 O O . LEU A 1 80 ? 7.446 12.764 -4.400 1.00 89.44 80 LEU A O 1
ATOM 600 N N . ILE A 1 81 ? 8.480 11.386 -2.954 1.00 87.62 81 ILE A N 1
ATOM 601 C CA . ILE A 1 81 ? 9.844 11.655 -3.439 1.00 87.62 81 ILE A CA 1
ATOM 602 C C . ILE A 1 81 ? 10.003 11.216 -4.896 1.00 87.62 81 ILE A C 1
ATOM 604 O O . ILE A 1 81 ? 10.631 11.918 -5.672 1.00 87.62 81 ILE A O 1
ATOM 608 N N . ALA A 1 82 ? 9.410 10.085 -5.280 1.00 83.12 82 ALA A N 1
ATOM 609 C CA . ALA A 1 82 ? 9.462 9.590 -6.654 1.00 83.12 82 ALA A CA 1
ATOM 610 C C . ALA A 1 82 ? 8.714 10.483 -7.667 1.00 83.12 82 ALA A C 1
ATOM 612 O O . ALA A 1 82 ? 8.918 10.331 -8.867 1.00 83.12 82 ALA A O 1
ATOM 613 N N . HIS A 1 83 ? 7.835 11.377 -7.200 1.00 79.44 83 HIS A N 1
ATOM 614 C CA . HIS A 1 83 ? 7.081 12.312 -8.043 1.00 79.44 83 HIS A CA 1
ATOM 615 C C . HIS A 1 83 ? 7.661 13.741 -8.058 1.00 79.44 83 HIS A C 1
ATOM 617 O O . HIS A 1 83 ? 7.099 14.590 -8.752 1.00 79.44 83 HIS A O 1
ATOM 623 N N . LEU A 1 84 ? 8.723 14.022 -7.290 1.00 77.69 84 LEU A N 1
ATOM 624 C CA . LEU A 1 84 ? 9.456 15.299 -7.304 1.00 77.69 84 LEU A CA 1
ATOM 625 C C . LEU A 1 84 ? 10.568 15.276 -8.358 1.00 77.69 84 LEU A C 1
ATOM 627 O O . LEU A 1 84 ? 10.758 16.331 -9.002 1.00 77.69 84 LEU A O 1
#

Mean predicted aligned error: 4.33 Å